Protein AF-A0AA41XBR8-F1 (afdb_monomer)

Secondary structure (DSSP, 8-state):
-HHHHHHHHHHHHHHHHHHTTPPPSS--SHHHHHHHHHHHHHHHHHHHHHTT-

Structure (mmCIF, N/CA/C/O backbone):
data_AF-A0AA41XBR8-F1
#
_entry.id   AF-A0AA41XBR8-F1
#
loop_
_atom_site.group_PDB
_atom_site.id
_atom_site.type_symbol
_atom_site.label_atom_id
_atom_site.label_alt_id
_atom_site.label_comp_id
_atom_site.label_asym_id
_atom_site.label_entity_id
_atom_site.label_seq_id
_atom_site.pdbx_PDB_ins_code
_atom_site.Cartn_x
_atom_site.Cartn_y
_atom_site.Cartn_z
_atom_site.occupancy
_atom_site.B_iso_or_equiv
_atom_site.auth_seq_id
_atom_site.auth_comp_id
_atom_site.auth_asym_id
_atom_site.auth_atom_id
_atom_site.pdbx_PDB_model_num
ATOM 1 N N . MET A 1 1 ? -9.721 -19.528 4.046 1.00 88.19 1 MET A N 1
ATOM 2 C CA . MET A 1 1 ? -9.468 -19.974 2.655 1.00 88.19 1 MET A CA 1
ATOM 3 C C . MET A 1 1 ? -9.329 -18.805 1.680 1.00 88.19 1 MET A C 1
ATOM 5 O O . MET A 1 1 ? -8.329 -18.745 0.984 1.00 88.19 1 MET A O 1
ATOM 9 N N . GLN A 1 2 ? -10.267 -17.848 1.665 1.00 93.94 2 GLN A N 1
ATOM 10 C CA . GLN A 1 2 ? -10.262 -16.718 0.717 1.00 93.94 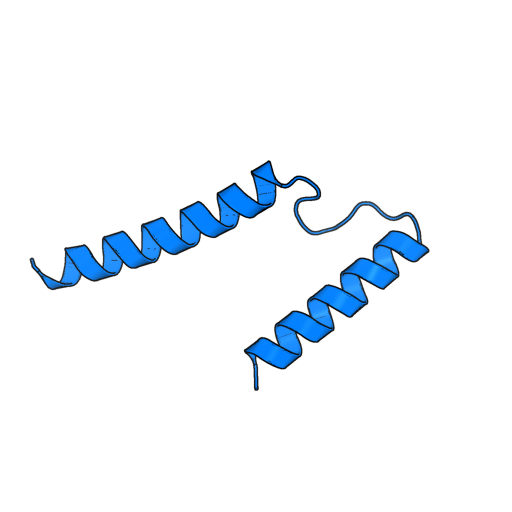2 GLN A CA 1
ATOM 11 C C . GLN A 1 2 ? -8.954 -15.901 0.722 1.00 93.94 2 GLN A C 1
ATOM 13 O O . GLN A 1 2 ? -8.420 -15.610 -0.340 1.00 93.94 2 GLN A O 1
ATOM 18 N N . ALA A 1 3 ? -8.383 -15.618 1.900 1.00 94.19 3 ALA A N 1
ATOM 19 C CA . ALA A 1 3 ? -7.111 -14.892 2.013 1.00 94.19 3 ALA A CA 1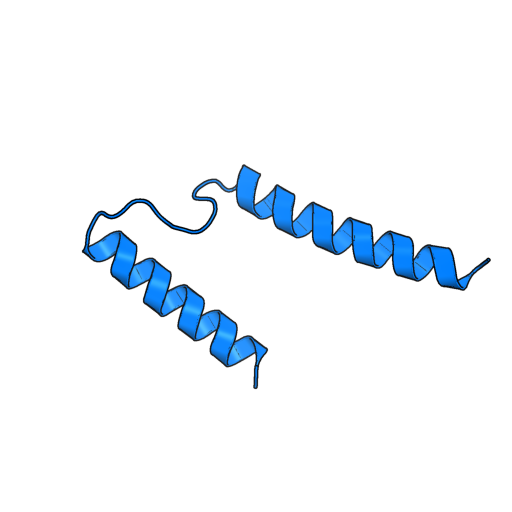
ATOM 20 C C . ALA A 1 3 ? -5.928 -15.612 1.336 1.00 94.19 3 ALA A C 1
ATOM 22 O O . ALA A 1 3 ? -5.099 -14.974 0.695 1.00 94.19 3 ALA A O 1
ATOM 23 N N . ILE A 1 4 ? -5.877 -16.946 1.430 1.00 96.31 4 ILE A N 1
ATOM 24 C CA . ILE A 1 4 ? -4.829 -17.759 0.795 1.00 96.31 4 ILE A CA 1
ATOM 25 C C . ILE A 1 4 ? -4.994 -17.710 -0.726 1.00 96.31 4 ILE A C 1
ATOM 27 O O . ILE A 1 4 ? -4.021 -17.498 -1.443 1.00 96.31 4 ILE A O 1
ATOM 31 N N . LEU A 1 5 ? -6.230 -17.838 -1.220 1.00 96.31 5 LEU A N 1
ATOM 32 C CA . LEU A 1 5 ? -6.527 -17.742 -2.651 1.00 96.31 5 LEU A CA 1
ATOM 33 C C . LEU A 1 5 ? -6.211 -16.351 -3.215 1.00 96.31 5 LEU A C 1
ATOM 35 O O . LEU A 1 5 ? -5.655 -16.258 -4.307 1.00 96.31 5 LEU A O 1
ATOM 39 N N . ALA A 1 6 ? -6.504 -15.280 -2.472 1.00 94.25 6 ALA A N 1
ATOM 40 C CA . ALA A 1 6 ? -6.161 -13.913 -2.859 1.00 94.25 6 ALA A CA 1
ATOM 41 C C . ALA A 1 6 ? -4.640 -13.711 -2.947 1.00 94.25 6 ALA A C 1
ATOM 43 O O . ALA A 1 6 ? -4.148 -13.152 -3.926 1.00 94.25 6 ALA A O 1
ATOM 44 N N . LEU A 1 7 ? -3.890 -14.230 -1.969 1.00 94.62 7 LEU A N 1
ATOM 45 C CA . LEU A 1 7 ? -2.429 -14.167 -1.956 1.00 94.62 7 LEU A CA 1
ATOM 46 C C . LEU A 1 7 ? -1.815 -14.952 -3.123 1.00 94.62 7 LEU A C 1
ATOM 48 O O . LEU A 1 7 ? -0.970 -14.422 -3.840 1.00 94.62 7 LEU A O 1
ATOM 52 N N . VAL A 1 8 ? -2.281 -16.179 -3.369 1.00 97.56 8 VAL A N 1
ATOM 53 C CA . VAL A 1 8 ? -1.820 -17.005 -4.497 1.00 97.56 8 VAL A CA 1
ATOM 54 C C . VAL A 1 8 ? -2.157 -16.347 -5.834 1.00 97.56 8 VAL A C 1
ATOM 56 O O . VAL A 1 8 ? -1.305 -16.286 -6.715 1.00 97.56 8 VAL A O 1
ATOM 59 N N . SER A 1 9 ? -3.363 -15.796 -5.981 1.00 95.25 9 SER A N 1
ATOM 60 C CA . SER A 1 9 ? -3.765 -15.087 -7.201 1.00 95.25 9 SER A CA 1
ATOM 61 C C . SER A 1 9 ? -2.888 -13.857 -7.449 1.00 95.25 9 SER A C 1
ATOM 63 O O . SER A 1 9 ? -2.406 -13.666 -8.563 1.00 95.25 9 SER A O 1
ATOM 65 N N . GLY A 1 10 ? -2.611 -13.061 -6.410 1.00 93.38 10 GLY A N 1
ATOM 66 C CA . GLY A 1 10 ? -1.708 -11.912 -6.495 1.00 93.38 10 GLY A CA 1
ATOM 67 C C . GLY A 1 10 ? -0.282 -12.304 -6.887 1.00 93.38 10 GLY A C 1
ATOM 68 O O . GLY A 1 10 ? 0.320 -11.645 -7.734 1.00 93.38 10 GLY A O 1
ATOM 69 N N . LEU A 1 11 ? 0.235 -13.412 -6.343 1.00 95.38 11 LEU A N 1
ATOM 70 C CA . LEU A 1 11 ? 1.542 -13.957 -6.721 1.00 95.38 11 LEU A CA 1
ATOM 71 C C . LEU A 1 11 ? 1.578 -14.382 -8.191 1.00 95.38 11 LEU A C 1
ATOM 73 O O . LEU A 1 11 ? 2.491 -13.987 -8.913 1.00 95.38 11 LEU A O 1
ATOM 77 N N . ILE A 1 12 ? 0.579 -15.140 -8.653 1.00 97.12 12 ILE A N 1
ATOM 78 C CA . ILE A 1 12 ? 0.501 -15.600 -10.046 1.00 97.12 12 ILE A CA 1
ATOM 79 C C . ILE A 1 12 ? 0.435 -14.405 -11.002 1.00 97.12 12 ILE A C 1
ATOM 81 O O . ILE A 1 12 ? 1.198 -14.351 -11.964 1.00 97.12 12 ILE A O 1
ATOM 85 N N . VAL A 1 13 ? -0.432 -13.425 -10.728 1.00 95.00 13 VAL A N 1
ATOM 86 C CA . VAL A 1 13 ? -0.570 -12.216 -11.555 1.00 95.00 13 VAL A CA 1
ATOM 87 C C . VAL A 1 13 ? 0.728 -11.407 -11.564 1.00 95.00 13 VAL A C 1
ATOM 89 O O . VAL A 1 13 ? 1.182 -10.998 -12.631 1.00 95.00 13 VAL A O 1
ATOM 92 N N . GLY A 1 14 ? 1.364 -11.220 -10.404 1.00 93.38 14 GLY A N 1
ATOM 93 C CA . GLY A 1 14 ? 2.635 -10.502 -10.292 1.00 93.38 14 GLY A CA 1
ATOM 94 C C . GLY A 1 14 ? 3.756 -11.158 -11.100 1.00 93.38 14 GLY A C 1
ATOM 95 O O . GLY A 1 14 ? 4.453 -10.476 -11.855 1.00 93.38 14 GLY A O 1
ATOM 96 N N . VAL A 1 15 ? 3.892 -12.483 -11.001 1.00 95.50 15 VAL A N 1
ATOM 97 C CA . VAL A 1 15 ? 4.868 -13.260 -11.780 1.00 95.50 15 VAL A CA 1
ATOM 98 C C . VAL A 1 15 ? 4.568 -13.171 -13.273 1.00 95.50 15 VAL A C 1
ATOM 100 O O . VAL A 1 15 ? 5.475 -12.883 -14.050 1.00 95.50 15 VAL A O 1
ATOM 103 N N . LEU A 1 16 ? 3.311 -13.362 -13.682 1.00 96.94 16 LEU A N 1
ATOM 104 C CA 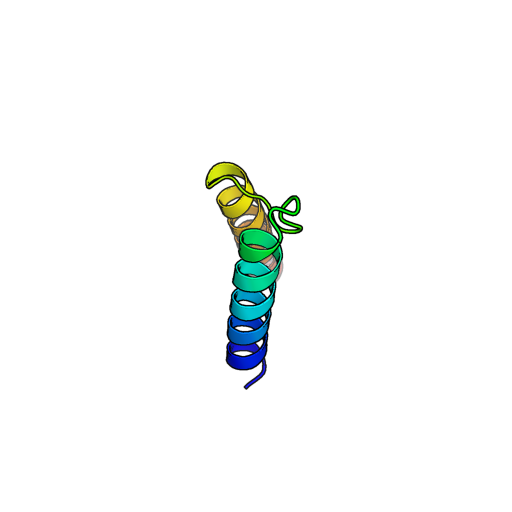. LEU A 1 16 ? 2.906 -13.338 -15.088 1.00 96.94 16 LEU A CA 1
ATOM 105 C C . LEU A 1 16 ? 3.218 -11.988 -15.747 1.00 96.94 16 LEU A C 1
ATOM 107 O O . LEU A 1 16 ? 3.848 -11.943 -16.800 1.00 96.94 16 LEU A O 1
ATOM 111 N N . PHE A 1 17 ? 2.818 -10.883 -15.118 1.00 94.50 17 PHE A N 1
ATOM 112 C CA . PHE A 1 17 ? 3.028 -9.544 -15.672 1.00 94.50 17 PHE A CA 1
ATOM 113 C C . PHE A 1 17 ? 4.508 -9.165 -15.706 1.00 94.50 17 PHE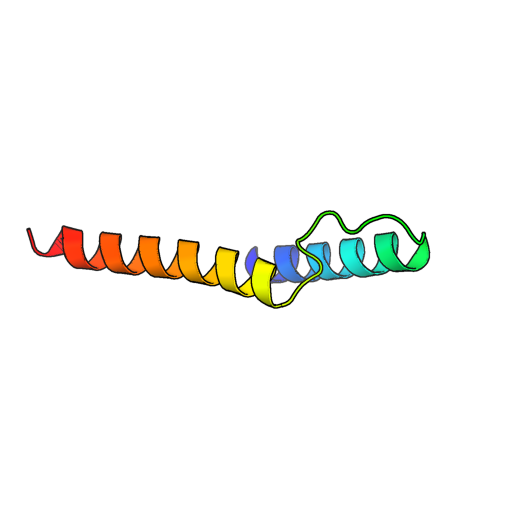 A C 1
ATOM 115 O O . PHE A 1 17 ? 4.969 -8.596 -16.695 1.00 94.50 17 PHE A O 1
ATOM 122 N N . SER A 1 18 ? 5.271 -9.554 -14.681 1.00 92.19 18 SER A N 1
ATOM 123 C CA . SER A 1 18 ? 6.721 -9.340 -14.656 1.00 92.19 18 SER A CA 1
ATOM 124 C C . SER A 1 18 ? 7.432 -10.156 -15.741 1.00 92.19 18 SER A C 1
ATOM 126 O O . SER A 1 18 ? 8.296 -9.628 -16.440 1.00 92.19 18 SER A O 1
ATOM 128 N N . ALA A 1 19 ? 7.037 -11.419 -15.939 1.00 96.69 19 ALA A N 1
ATOM 129 C CA . ALA A 1 19 ? 7.597 -12.294 -16.968 1.00 96.69 19 ALA A CA 1
ATOM 130 C C . ALA A 1 19 ? 7.306 -11.784 -18.388 1.00 96.69 19 ALA A C 1
ATOM 132 O O . ALA A 1 19 ? 8.175 -11.834 -19.256 1.00 96.69 19 ALA A O 1
ATOM 133 N N . LEU A 1 20 ? 6.106 -11.242 -18.612 1.00 96.81 20 LEU A N 1
ATOM 134 C CA . LEU A 1 20 ? 5.691 -10.658 -19.889 1.00 96.81 20 LEU A CA 1
ATOM 135 C C . LEU A 1 20 ? 6.159 -9.204 -20.084 1.00 96.81 20 LEU A C 1
ATOM 137 O O . LEU A 1 20 ? 5.890 -8.623 -21.133 1.00 96.81 20 LEU A O 1
ATOM 141 N N . LYS A 1 21 ? 6.857 -8.610 -19.102 1.00 92.62 21 LYS A N 1
ATOM 142 C CA . LYS A 1 21 ? 7.275 -7.192 -19.090 1.00 92.62 21 LYS A CA 1
ATOM 143 C C . LYS A 1 21 ? 6.107 -6.219 -19.303 1.00 92.62 21 LYS A C 1
ATOM 145 O O . LYS A 1 21 ? 6.273 -5.153 -19.895 1.00 92.62 21 LYS A O 1
ATOM 150 N N . LEU A 1 22 ? 4.922 -6.596 -18.830 1.00 91.38 22 LEU A N 1
ATOM 151 C CA . LEU A 1 22 ? 3.730 -5.760 -18.877 1.00 91.38 22 LEU A CA 1
ATOM 152 C C . LEU A 1 22 ? 3.725 -4.788 -17.690 1.00 91.38 22 LEU A C 1
ATOM 154 O O . LEU A 1 22 ? 4.260 -5.115 -16.626 1.00 91.38 22 LEU A O 1
ATOM 158 N N . PRO A 1 23 ? 3.112 -3.600 -17.832 1.00 88.44 23 PRO A N 1
ATOM 159 C CA . PRO A 1 23 ? 2.912 -2.705 -16.699 1.00 88.44 23 PRO A CA 1
ATOM 160 C C . PRO A 1 23 ? 2.094 -3.417 -15.618 1.00 88.44 23 PRO A C 1
ATOM 162 O O . PRO A 1 23 ? 1.054 -4.007 -15.910 1.00 88.44 23 PRO A O 1
ATOM 165 N N . LEU A 1 24 ? 2.569 -3.375 -14.371 1.00 86.25 24 LEU A N 1
ATOM 166 C CA . LEU A 1 24 ? 1.877 -4.030 -13.265 1.00 86.25 24 LEU A CA 1
ATOM 167 C C . LEU A 1 24 ? 0.485 -3.402 -13.046 1.00 86.25 24 LEU A C 1
ATOM 169 O O . LEU A 1 24 ? 0.370 -2.176 -13.034 1.00 86.25 24 LEU A O 1
ATOM 173 N N . PRO A 1 25 ? -0.562 -4.217 -12.821 1.00 83.56 25 PRO A N 1
ATOM 174 C CA . PRO A 1 25 ? -1.908 -3.715 -12.549 1.00 83.56 25 PRO A CA 1
ATOM 175 C C . PRO A 1 25 ? -2.045 -3.159 -11.123 1.00 83.56 25 PRO A C 1
ATOM 177 O O . PRO A 1 25 ? -2.911 -2.329 -10.862 1.00 83.56 25 PRO A O 1
ATOM 180 N N . ALA A 1 26 ? -1.199 -3.617 -10.194 1.00 84.44 26 ALA A N 1
ATOM 181 C CA . ALA A 1 26 ? -1.127 -3.121 -8.823 1.00 84.44 26 ALA A CA 1
ATOM 182 C C . ALA A 1 26 ? -0.120 -1.958 -8.709 1.00 84.44 26 ALA A C 1
ATOM 184 O O . ALA A 1 26 ? 0.794 -1.872 -9.533 1.00 84.44 26 ALA A O 1
ATOM 185 N N . PRO A 1 27 ? -0.229 -1.088 -7.683 1.00 87.06 27 PRO A N 1
ATOM 186 C CA . PRO A 1 27 ? 0.724 -0.001 -7.488 1.00 87.06 27 PRO A CA 1
ATOM 187 C C . PRO A 1 27 ? 2.153 -0.556 -7.372 1.00 87.06 27 PRO A C 1
ATOM 189 O O . PRO A 1 27 ? 2.417 -1.361 -6.478 1.00 87.06 27 PRO A O 1
ATOM 192 N N . PRO A 1 28 ? 3.089 -0.137 -8.242 1.00 84.31 28 PRO A N 1
ATOM 193 C CA . PRO A 1 28 ? 4.430 -0.717 -8.276 1.00 84.31 28 PRO A CA 1
ATOM 194 C C . PRO A 1 28 ? 5.356 -0.136 -7.199 1.00 84.31 28 PRO A C 1
ATOM 196 O O . PRO A 1 28 ? 6.472 -0.615 -7.017 1.00 84.31 28 PRO A O 1
ATOM 199 N N . THR A 1 29 ? 4.930 0.922 -6.502 1.00 92.62 29 THR A N 1
ATOM 200 C CA . THR A 1 29 ? 5.746 1.629 -5.514 1.00 92.62 29 THR A CA 1
ATOM 201 C C . THR A 1 29 ? 5.323 1.281 -4.095 1.00 92.62 29 THR A C 1
ATOM 203 O O . THR A 1 29 ? 4.136 1.136 -3.797 1.00 92.62 29 THR A O 1
ATOM 206 N N . LEU A 1 30 ? 6.301 1.246 -3.184 1.00 92.38 30 LEU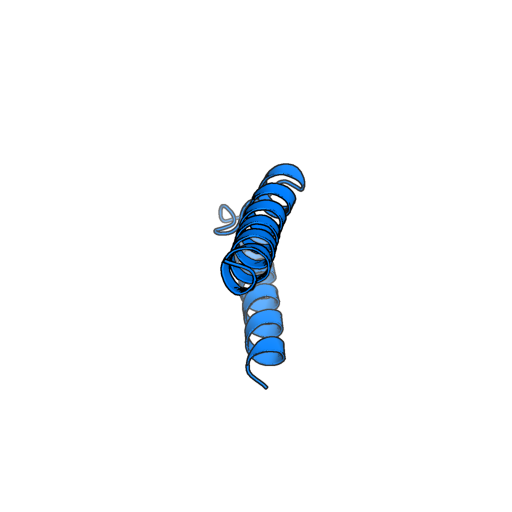 A N 1
ATOM 207 C CA . LEU A 1 30 ? 6.036 1.096 -1.752 1.00 92.38 30 LEU A CA 1
ATOM 208 C C . LEU A 1 30 ? 5.064 2.178 -1.250 1.00 92.38 30 LEU A C 1
ATOM 210 O O . LEU A 1 30 ? 4.170 1.883 -0.467 1.00 92.38 30 LEU A O 1
ATOM 214 N N . VAL A 1 31 ? 5.186 3.405 -1.770 1.00 94.94 31 VAL A N 1
ATOM 215 C CA . VAL A 1 31 ? 4.287 4.527 -1.456 1.00 94.94 31 VAL A CA 1
ATOM 216 C C . VAL A 1 31 ? 2.834 4.214 -1.834 1.00 94.94 31 VAL A C 1
ATOM 218 O O . VAL A 1 31 ? 1.933 4.450 -1.033 1.00 94.94 31 VAL A O 1
ATOM 221 N N . GLY A 1 32 ? 2.592 3.638 -3.016 1.00 92.38 32 GLY A N 1
ATOM 222 C CA . GLY A 1 32 ? 1.246 3.253 -3.448 1.00 92.38 32 GLY A CA 1
ATOM 223 C C . GLY A 1 32 ? 0.635 2.150 -2.580 1.00 92.38 32 GLY A C 1
ATOM 224 O O . GLY A 1 32 ? -0.539 2.228 -2.219 1.00 92.38 32 GLY A O 1
ATOM 225 N N . ILE A 1 33 ? 1.43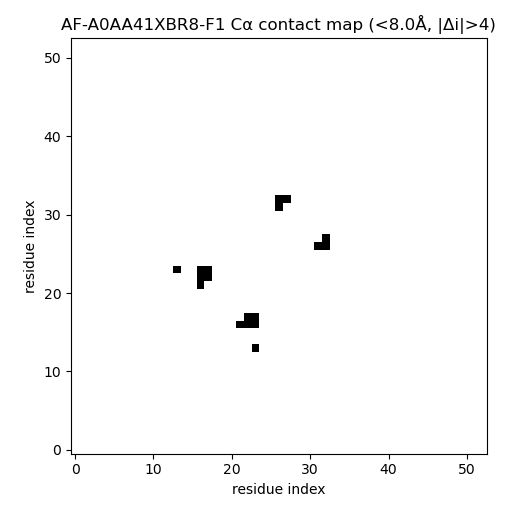9 1.161 -2.180 1.00 93.75 33 ILE A N 1
ATOM 226 C CA . ILE A 1 33 ? 1.006 0.080 -1.280 1.00 93.75 33 ILE A CA 1
ATOM 227 C C . ILE A 1 33 ? 0.645 0.643 0.101 1.00 93.75 33 ILE A C 1
ATOM 229 O O . ILE A 1 33 ? -0.421 0.334 0.634 1.00 93.75 33 ILE A O 1
ATOM 233 N N . LEU A 1 34 ? 1.496 1.509 0.661 1.00 96.50 34 LEU A N 1
ATOM 234 C CA . LEU A 1 34 ? 1.241 2.163 1.946 1.00 96.50 34 LEU A CA 1
ATOM 235 C C . LEU A 1 34 ? -0.025 3.029 1.912 1.00 96.50 34 LEU A C 1
ATOM 237 O O . LEU A 1 34 ? -0.754 3.062 2.899 1.00 96.50 34 LEU A O 1
ATOM 241 N N . GLY A 1 35 ? -0.336 3.662 0.777 1.00 95.56 35 GLY A N 1
ATOM 242 C CA . GLY A 1 35 ? -1.598 4.377 0.577 1.00 95.56 35 GLY A CA 1
ATOM 243 C C . GLY A 1 35 ? -2.829 3.474 0.726 1.00 95.56 35 GLY A C 1
ATOM 244 O O . GLY A 1 35 ? -3.744 3.810 1.474 1.00 95.56 35 GLY A O 1
ATOM 245 N N . ILE A 1 36 ? -2.836 2.297 0.085 1.00 95.00 36 ILE A N 1
ATOM 246 C CA . ILE A 1 36 ? -3.938 1.318 0.200 1.00 95.00 36 ILE A CA 1
ATOM 247 C C . ILE A 1 36 ? -4.084 0.823 1.645 1.00 95.00 36 ILE A C 1
ATOM 249 O O . ILE A 1 36 ? -5.197 0.756 2.169 1.00 95.00 36 ILE A O 1
ATOM 253 N N . VAL A 1 37 ? -2.966 0.511 2.308 1.00 96.38 37 VAL A N 1
ATOM 254 C CA . VAL A 1 37 ? -2.966 0.098 3.720 1.00 96.38 37 VAL A CA 1
ATOM 255 C C . VAL A 1 37 ? -3.532 1.209 4.607 1.00 96.38 37 VAL A C 1
ATOM 257 O O . VAL A 1 37 ? -4.390 0.942 5.446 1.00 96.38 37 VAL A O 1
ATOM 260 N N . GLY A 1 38 ? -3.110 2.457 4.392 1.00 97.31 38 GLY A N 1
ATOM 261 C CA . GLY A 1 38 ? -3.604 3.622 5.125 1.00 97.31 38 GLY A CA 1
ATOM 262 C C . GLY A 1 38 ? -5.112 3.830 4.973 1.00 97.31 38 GLY A C 1
ATOM 263 O O . GLY A 1 38 ? -5.788 4.087 5.965 1.00 97.31 38 GLY A O 1
ATOM 264 N N . ILE A 1 39 ? -5.660 3.642 3.767 1.00 97.38 39 ILE A N 1
ATOM 265 C CA . ILE A 1 39 ? -7.110 3.714 3.516 1.00 97.38 39 ILE A CA 1
ATOM 266 C C . ILE A 1 39 ? -7.857 2.654 4.333 1.00 97.38 39 ILE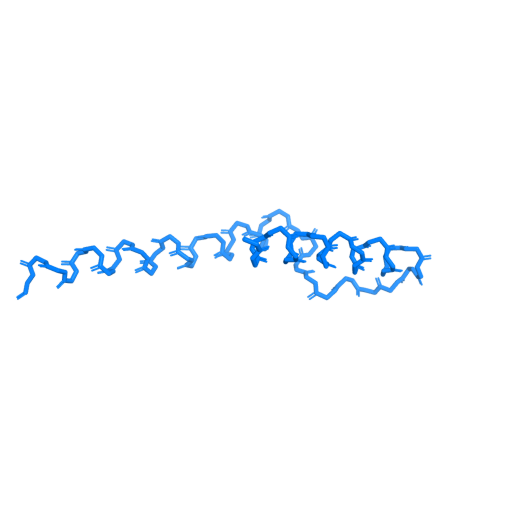 A C 1
ATOM 268 O O . ILE A 1 39 ? -8.838 2.972 5.005 1.00 97.38 39 ILE A O 1
ATOM 272 N N . TYR A 1 40 ? -7.386 1.404 4.314 1.00 96.81 40 TYR A N 1
ATOM 273 C CA . TYR A 1 40 ? -8.017 0.323 5.074 1.00 96.81 40 TYR A CA 1
ATOM 274 C C . TYR A 1 40 ? -7.961 0.572 6.585 1.00 96.81 40 TYR A C 1
ATOM 276 O O . TYR A 1 40 ? -8.970 0.427 7.274 1.00 96.81 40 TYR A O 1
ATOM 284 N N . LEU A 1 41 ? -6.805 0.993 7.104 1.00 97.81 41 LEU A N 1
ATOM 285 C CA . LEU A 1 41 ? -6.648 1.322 8.521 1.00 97.81 41 LEU A CA 1
ATOM 286 C C . LEU A 1 41 ? -7.521 2.512 8.932 1.00 97.81 41 LEU A C 1
ATOM 288 O O . LEU A 1 41 ? -8.131 2.470 9.996 1.00 97.81 41 LEU A O 1
ATOM 292 N N . GLY A 1 42 ? -7.636 3.537 8.084 1.00 97.69 42 GLY A N 1
ATOM 293 C CA . GLY A 1 42 ? -8.534 4.670 8.309 1.00 97.69 42 GLY A CA 1
ATOM 294 C C . GLY A 1 42 ? -10.004 4.251 8.378 1.00 97.69 42 GLY A C 1
ATOM 295 O O . GLY A 1 42 ? -10.720 4.680 9.280 1.00 97.69 42 GLY A O 1
ATOM 296 N N . PHE A 1 43 ? -10.443 3.355 7.487 1.00 97.00 43 PHE A N 1
ATOM 297 C CA . PHE A 1 43 ? -11.788 2.772 7.532 1.00 97.00 43 PHE A CA 1
ATOM 298 C C . PHE A 1 43 ? -12.039 1.991 8.829 1.00 97.00 43 PHE A C 1
ATOM 300 O O . PHE A 1 43 ? -13.076 2.175 9.468 1.00 97.00 43 PHE A O 1
ATOM 307 N N . GLN A 1 44 ? -11.089 1.149 9.243 1.00 97.00 44 GLN A N 1
ATOM 308 C CA . GLN A 1 44 ? -11.197 0.392 10.492 1.00 97.00 44 GLN A CA 1
ATOM 309 C C . GLN A 1 44 ? -11.261 1.324 11.704 1.00 97.00 44 GLN A C 1
ATOM 311 O O . GLN A 1 44 ? -12.139 1.170 12.548 1.00 97.00 44 GLN A O 1
ATOM 316 N N . LEU A 1 45 ? -10.393 2.338 11.752 1.00 97.31 45 LEU A N 1
ATOM 317 C CA . LEU A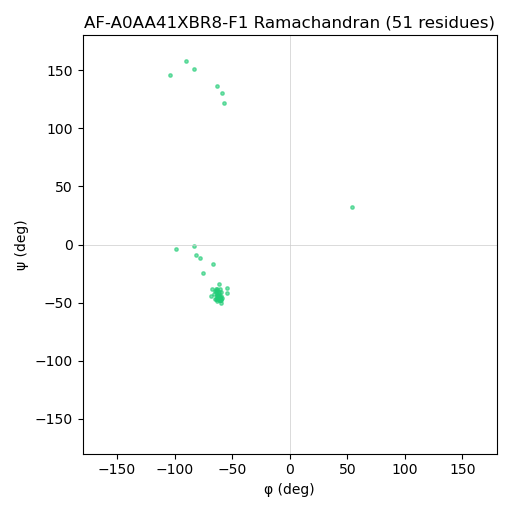 1 45 ? -10.379 3.331 12.822 1.00 97.31 45 LEU A CA 1
ATOM 318 C C . LEU A 1 45 ? -11.713 4.078 12.911 1.00 97.31 45 LEU A C 1
ATOM 320 O O . LEU A 1 45 ? -12.272 4.196 13.997 1.00 97.31 45 LEU A O 1
ATOM 324 N N . TYR A 1 46 ? -12.249 4.543 11.781 1.00 97.00 46 TYR A N 1
ATOM 325 C CA . TYR A 1 46 ? -13.556 5.197 11.749 1.00 97.00 46 TYR A CA 1
ATOM 326 C C . TYR A 1 46 ? -14.672 4.262 12.220 1.00 97.00 46 TYR A C 1
ATOM 328 O O . TYR A 1 46 ? -15.492 4.657 13.041 1.00 97.00 46 TYR A O 1
ATOM 336 N N . THR A 1 47 ? -14.668 3.010 11.757 1.00 96.44 47 THR A N 1
ATOM 337 C CA . THR A 1 47 ? -15.654 2.000 12.163 1.00 96.44 47 THR A CA 1
ATOM 338 C C . THR A 1 47 ? -15.617 1.784 13.674 1.00 96.44 47 THR A C 1
ATOM 340 O O . THR A 1 47 ? -16.662 1.824 14.316 1.00 96.44 47 THR A O 1
ATOM 343 N N . MET A 1 48 ? -14.425 1.648 14.263 1.00 95.69 48 MET A N 1
ATOM 344 C CA . MET A 1 48 ? -14.266 1.535 15.715 1.00 95.69 48 MET A CA 1
ATOM 345 C C . MET A 1 48 ? -14.787 2.778 16.439 1.00 95.69 48 MET A C 1
ATOM 347 O O . MET A 1 48 ? -15.555 2.647 17.381 1.00 95.69 48 MET A O 1
ATOM 351 N N . LEU A 1 49 ? -14.418 3.982 15.992 1.00 96.19 49 LEU A N 1
ATOM 352 C CA . LEU A 1 49 ? -14.861 5.235 16.613 1.00 96.19 49 LEU A CA 1
ATOM 353 C C . LEU A 1 49 ? -16.380 5.426 16.521 1.00 96.19 49 LEU A C 1
ATOM 355 O O . LEU A 1 49 ? -16.996 5.877 17.481 1.00 96.19 49 LEU A O 1
ATOM 359 N N . SER A 1 50 ? -16.989 5.042 15.399 1.00 92.81 50 SER A N 1
ATOM 360 C CA . SER A 1 50 ? -18.435 5.141 15.183 1.00 92.81 50 SER A CA 1
ATOM 361 C C . SER A 1 50 ? -19.265 4.220 16.078 1.00 92.81 50 SER A C 1
ATOM 363 O O . SER A 1 50 ? -20.454 4.451 16.220 1.00 92.81 50 SER A O 1
ATOM 365 N N . GLN A 1 51 ? -18.664 3.202 16.704 1.00 88.62 51 GLN A N 1
ATOM 366 C CA . GLN A 1 51 ? -19.364 2.325 17.651 1.00 88.62 51 GLN A CA 1
ATOM 367 C C . GLN A 1 51 ? -19.553 2.956 19.038 1.00 88.62 51 GLN A C 1
ATOM 369 O O . GLN A 1 51 ? -20.284 2.404 19.858 1.00 88.62 51 GLN A O 1
ATOM 374 N N . PHE A 1 52 ? -18.882 4.078 19.320 1.00 85.75 52 PHE A N 1
ATOM 375 C CA . PHE A 1 52 ? -18.923 4.758 20.619 1.00 85.75 52 PHE A CA 1
ATOM 376 C C . PHE A 1 52 ? -19.887 5.957 20.672 1.00 85.75 52 PHE A C 1
ATOM 378 O O . PHE A 1 52 ? -20.037 6.546 21.744 1.00 85.75 52 PHE A O 1
ATOM 385 N N . PHE A 1 53 ? -20.520 6.317 19.552 1.00 75.69 53 PHE A N 1
ATOM 386 C CA . PHE A 1 53 ? -21.509 7.396 19.431 1.00 75.69 53 PHE A CA 1
ATOM 387 C C . PHE A 1 53 ? -22.845 6.835 18.942 1.00 75.69 53 PHE A C 1
ATOM 389 O O . PHE A 1 53 ? -23.884 7.426 19.307 1.00 75.69 53 PHE A O 1
#

Sequence (53 aa):
MQAILALVSGLIVGVLFSALKLPLPAPPTLVGILGIVGIYLGFQLYTMLSQFF

Organism: NCBI:txid2961894

Radius of gyration: 15.53 Å; Cα contacts (8 Å, |Δi|>4): 9; chains: 1; bounding box: 29×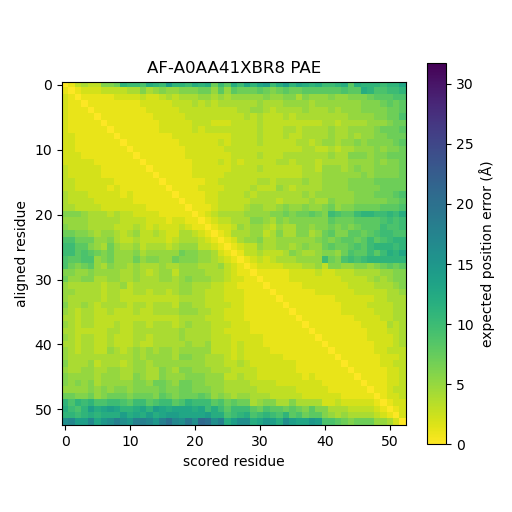27×40 Å

Foldseek 3Di:
DVVVVVVVVLVVLVVVCVVVVHDRPQDPDPVSVVVVVVVVVVVVVVVVVVVVD

Mean predicted aligned error: 4.14 Å

Solvent-accessible surface area (backbone atoms only — not comparable to full-atom values): 3185 Å² total; per-residue (Å²): 111,68,69,59,54,53,51,51,51,51,50,53,51,53,51,51,29,59,74,68,71,46,83,68,93,58,70,90,42,74,68,48,48,52,50,56,52,49,53,54,52,51,52,51,52,50,55,60,57,61,75,78,113

pLDDT: mean 93.43, std 4.54, range [75.69, 97.81]

InterPro domains:
  IPR009872 Protein of unknown function DUF1427 [PF07235] (4-48)
  IPR020017 XapX domain [TIGR03510] (3-48)